Protein AF-A0A0R2TU09-F1 (afdb_monomer_lite)

Radius of gyration: 15.41 Å; chains: 1; bounding box: 39×38×41 Å

Secondary structure (DSSP, 8-state):
-EEETTEEEEEEEGGG---------SSSTTSSSS---TT-EEEEESS--TT-TTGGGTHHHHHHHHHHHHHT-TT--EEEEEEEEE-TTS-EEEEEEEE-HHHHHHHHHH--HHHHHTTEEEEEHHHHHHHHHHHHTS--

Structure (mmCIF, N/CA/C/O backbone):
data_AF-A0A0R2TU09-F1
#
_entry.id   AF-A0A0R2TU09-F1
#
loop_
_atom_site.group_PDB
_atom_site.id
_atom_site.type_symbol
_atom_site.label_atom_id
_atom_site.label_alt_id
_atom_site.label_comp_id
_atom_site.label_asym_id
_atom_site.label_entity_id
_atom_site.label_seq_id
_atom_site.pdbx_PDB_ins_code
_atom_site.Cartn_x
_atom_site.Cartn_y
_atom_site.Cartn_z
_atom_site.occupancy
_atom_site.B_iso_or_equiv
_atom_site.auth_seq_id
_atom_site.auth_comp_id
_atom_site.auth_asym_id
_atom_site.auth_atom_id
_atom_site.pdbx_PDB_model_num
ATOM 1 N N . MET A 1 1 ? -1.465 -12.010 0.281 1.00 86.06 1 MET A N 1
ATOM 2 C CA . MET A 1 1 ? -1.190 -11.205 1.488 1.00 86.06 1 MET A CA 1
ATOM 3 C C . MET A 1 1 ? -1.205 -12.147 2.679 1.00 86.06 1 MET A C 1
ATOM 5 O O . MET A 1 1 ? -1.985 -13.091 2.651 1.00 86.06 1 MET A O 1
ATOM 9 N N . ILE A 1 2 ? -0.348 -11.918 3.667 1.00 92.25 2 ILE A N 1
ATOM 10 C CA . ILE A 1 2 ? -0.314 -12.619 4.961 1.00 92.25 2 ILE A CA 1
ATOM 11 C C . ILE A 1 2 ? -0.717 -11.595 6.032 1.00 92.25 2 ILE A C 1
ATOM 13 O O . ILE A 1 2 ? -0.446 -10.409 5.848 1.00 92.25 2 ILE A O 1
ATOM 17 N N . ILE A 1 3 ? -1.390 -12.009 7.107 1.00 92.31 3 ILE A N 1
ATOM 18 C CA . ILE A 1 3 ? -1.771 -11.119 8.215 1.00 92.31 3 ILE A CA 1
ATOM 19 C C . ILE A 1 3 ? -1.232 -11.701 9.519 1.00 92.31 3 ILE A C 1
ATOM 21 O O . ILE A 1 3 ? -1.574 -12.825 9.872 1.00 92.31 3 ILE A O 1
ATOM 25 N N . GLU A 1 4 ? -0.428 -10.919 10.235 1.00 92.88 4 GLU A N 1
ATOM 26 C CA . GLU A 1 4 ? 0.128 -11.257 11.551 1.00 92.88 4 GLU A CA 1
ATOM 27 C C . GLU A 1 4 ? -0.012 -10.024 12.458 1.00 92.88 4 GLU A C 1
ATOM 29 O O . GLU A 1 4 ? 0.272 -8.907 12.030 1.00 92.88 4 GLU A O 1
ATOM 34 N N . ASP A 1 5 ? -0.526 -10.182 13.681 1.00 91.88 5 ASP A N 1
ATOM 35 C CA . ASP A 1 5 ? -0.721 -9.098 14.667 1.00 91.88 5 ASP A CA 1
ATOM 36 C C . ASP A 1 5 ? -1.463 -7.839 14.155 1.00 91.88 5 ASP A C 1
ATOM 38 O O . ASP A 1 5 ? -1.197 -6.704 14.564 1.00 91.88 5 ASP A O 1
ATOM 42 N N . ASN A 1 6 ? -2.466 -8.026 13.287 1.00 91.94 6 ASN A N 1
ATOM 43 C CA . ASN A 1 6 ? -3.183 -6.961 12.559 1.00 91.94 6 ASN A CA 1
ATOM 44 C C . ASN A 1 6 ? -2.297 -6.157 11.582 1.00 91.94 6 ASN A C 1
ATOM 46 O O . ASN A 1 6 ? -2.652 -5.046 11.182 1.00 91.94 6 ASN A O 1
ATOM 50 N N . THR A 1 7 ? -1.142 -6.686 11.198 1.00 95.50 7 THR A N 1
ATOM 51 C CA . THR A 1 7 ? -0.271 -6.132 10.162 1.00 95.50 7 THR A CA 1
ATOM 52 C C . THR A 1 7 ? -0.402 -6.976 8.901 1.00 95.50 7 THR A C 1
ATOM 54 O O . THR A 1 7 ? -0.230 -8.192 8.935 1.00 95.50 7 THR A O 1
ATOM 57 N N . GLY A 1 8 ? -0.743 -6.333 7.786 1.00 95.38 8 GLY A N 1
ATOM 58 C CA . GLY A 1 8 ? -0.850 -6.977 6.482 1.00 95.38 8 GLY A CA 1
ATOM 59 C C . GLY A 1 8 ? 0.480 -6.912 5.738 1.00 95.38 8 GLY A C 1
ATOM 60 O O . GLY A 1 8 ? 1.059 -5.838 5.573 1.00 95.38 8 GLY A O 1
ATOM 61 N N . TYR A 1 9 ? 0.944 -8.061 5.262 1.00 95.81 9 TYR A N 1
ATOM 62 C CA . TYR A 1 9 ? 2.193 -8.225 4.530 1.00 95.81 9 TYR A CA 1
ATOM 63 C C . TYR A 1 9 ? 1.903 -8.671 3.099 1.00 95.81 9 TYR A C 1
ATOM 65 O O . TYR A 1 9 ? 1.249 -9.696 2.867 1.00 95.81 9 TYR A O 1
ATOM 73 N N . PHE A 1 10 ? 2.409 -7.934 2.113 1.00 94.62 10 PHE A N 1
ATOM 74 C CA . PHE A 1 10 ? 2.417 -8.405 0.730 1.00 94.62 10 PHE A CA 1
ATOM 75 C C . PHE A 1 10 ? 3.654 -7.952 -0.039 1.00 94.62 10 PHE A C 1
ATOM 77 O O . PHE A 1 10 ? 4.351 -7.012 0.335 1.00 94.62 10 PHE A O 1
ATOM 84 N N . THR A 1 11 ? 3.923 -8.662 -1.127 1.00 92.88 11 THR A N 1
ATOM 85 C CA . THR A 1 11 ? 4.958 -8.306 -2.092 1.00 92.88 11 THR A CA 1
ATOM 86 C C . THR A 1 11 ? 4.281 -7.718 -3.317 1.00 92.88 11 THR A C 1
ATOM 88 O O . THR A 1 11 ? 3.275 -8.253 -3.783 1.00 92.88 11 THR A O 1
ATOM 91 N N . ASP A 1 12 ? 4.837 -6.632 -3.833 1.00 90.00 12 ASP A N 1
ATOM 92 C CA . ASP A 1 12 ? 4.417 -6.016 -5.080 1.00 90.00 12 ASP A CA 1
ATOM 93 C C . ASP A 1 12 ? 5.560 -6.041 -6.100 1.00 90.00 12 ASP A C 1
ATOM 95 O O . ASP A 1 12 ? 6.713 -5.783 -5.759 1.00 90.00 12 ASP A O 1
ATOM 99 N N . ASP A 1 13 ? 5.247 -6.371 -7.353 1.00 85.69 13 ASP A N 1
ATOM 100 C CA . ASP A 1 13 ? 6.231 -6.466 -8.431 1.00 85.69 13 ASP A CA 1
ATOM 101 C C . ASP A 1 13 ? 6.005 -5.354 -9.461 1.00 85.69 13 ASP A C 1
ATOM 103 O O . ASP A 1 13 ? 5.012 -5.354 -10.202 1.00 85.69 13 ASP A O 1
ATOM 107 N N . LYS A 1 14 ? 6.960 -4.423 -9.533 1.00 76.00 14 LYS A N 1
ATOM 108 C CA . LYS A 1 14 ? 6.959 -3.278 -10.450 1.00 76.00 14 LYS A CA 1
ATOM 109 C C . LYS A 1 14 ? 6.958 -3.700 -11.924 1.00 76.00 14 LYS A C 1
ATOM 111 O O . LYS A 1 14 ? 6.530 -2.918 -12.764 1.00 76.00 14 LYS A O 1
ATOM 116 N N . ARG A 1 15 ? 7.340 -4.940 -12.268 1.00 67.38 15 ARG A N 1
ATOM 117 C CA . ARG A 1 15 ? 7.193 -5.470 -13.642 1.00 67.38 15 ARG A CA 1
ATOM 118 C C . ARG A 1 15 ? 5.737 -5.520 -14.109 1.00 67.38 15 ARG A C 1
ATOM 120 O O . ARG A 1 15 ? 5.494 -5.521 -15.309 1.00 67.38 15 ARG A O 1
ATOM 127 N N . SER A 1 16 ? 4.772 -5.522 -13.182 1.00 57.41 16 SER A N 1
ATOM 128 C CA . SER A 1 16 ? 3.345 -5.397 -13.512 1.00 57.41 16 SER A CA 1
ATOM 129 C C . SER A 1 16 ? 2.924 -3.980 -13.933 1.00 57.41 16 SER A C 1
ATOM 131 O O . SER A 1 16 ? 1.800 -3.798 -14.395 1.00 57.41 16 SER A O 1
ATOM 133 N N . TYR A 1 17 ? 3.801 -2.977 -13.801 1.00 62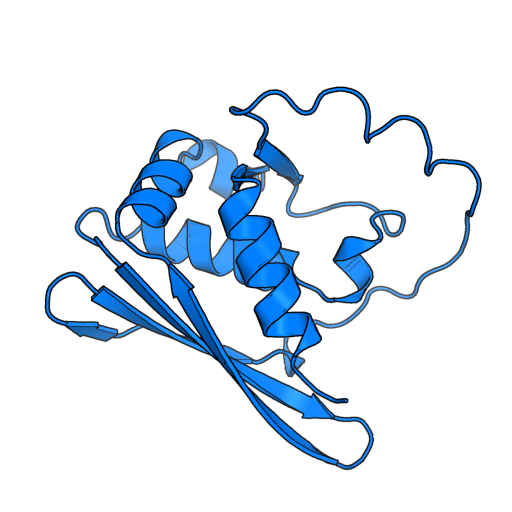.44 17 TYR A N 1
ATOM 134 C CA . TYR A 1 17 ? 3.515 -1.586 -14.148 1.00 62.44 17 TYR A CA 1
ATOM 135 C C . TYR A 1 17 ? 3.912 -1.316 -15.609 1.00 62.44 17 TYR A C 1
ATOM 137 O O . TYR A 1 17 ? 4.870 -0.594 -15.885 1.00 62.44 17 TYR A O 1
ATOM 145 N N . THR A 1 18 ? 3.204 -1.907 -16.571 1.00 48.19 18 THR A N 1
ATOM 146 C CA . THR A 1 18 ? 3.420 -1.585 -17.990 1.00 48.19 18 THR A CA 1
ATOM 147 C C . THR A 1 18 ? 3.055 -0.124 -18.264 1.00 48.19 18 THR A C 1
ATOM 149 O O . THR A 1 18 ? 1.886 0.251 -18.148 1.00 48.19 18 THR A O 1
ATOM 152 N N . GLU A 1 19 ? 4.042 0.698 -18.629 1.00 43.88 19 GLU A N 1
ATOM 153 C CA . GLU A 1 19 ? 3.820 2.086 -19.045 1.00 43.88 19 GLU A CA 1
ATOM 154 C C . GLU A 1 19 ? 2.937 2.153 -20.303 1.00 43.88 19 GLU A C 1
ATOM 156 O O . GLU A 1 19 ? 3.189 1.464 -21.293 1.00 43.88 19 GLU A O 1
ATOM 161 N N . MET A 1 20 ? 1.943 3.046 -20.306 1.00 38.03 20 MET A N 1
ATOM 162 C CA . MET A 1 20 ? 1.356 3.533 -21.557 1.00 38.03 20 MET A CA 1
ATOM 163 C C . MET A 1 20 ? 2.280 4.601 -22.154 1.00 38.03 20 MET A C 1
ATOM 165 O O . MET A 1 20 ? 2.684 5.537 -21.466 1.00 38.03 20 MET A O 1
ATOM 169 N N . SER A 1 21 ? 2.603 4.469 -23.441 1.00 35.38 21 SER A N 1
ATOM 170 C CA . SER A 1 21 ? 3.601 5.289 -24.141 1.00 35.38 21 SER A CA 1
ATOM 171 C C . SER A 1 21 ? 3.275 6.790 -24.134 1.00 35.38 21 SER A C 1
ATOM 173 O O . SER A 1 21 ? 2.322 7.222 -24.783 1.00 35.38 21 SER A O 1
ATOM 175 N N . SER A 1 22 ? 4.091 7.601 -23.454 1.00 35.91 22 SER A N 1
ATOM 176 C CA . SER A 1 22 ? 3.861 9.044 -23.285 1.00 35.91 22 SER A CA 1
ATOM 177 C C . SER A 1 22 ? 4.098 9.875 -24.558 1.00 35.91 22 SER A C 1
ATOM 179 O O . SER A 1 22 ? 5.204 9.856 -25.101 1.00 35.91 22 SER A O 1
ATOM 181 N N . GLN A 1 23 ? 3.123 10.703 -24.955 1.00 36.94 23 GLN A N 1
ATOM 182 C CA . GLN A 1 23 ? 3.271 11.754 -25.976 1.00 36.94 23 GLN A CA 1
ATOM 183 C C . GLN A 1 23 ? 2.660 13.094 -25.504 1.00 36.94 23 GLN A C 1
ATOM 185 O O . GLN A 1 23 ? 1.441 13.181 -25.403 1.00 36.94 23 GLN A O 1
ATOM 190 N N . VAL A 1 24 ? 3.493 14.147 -25.328 1.00 35.91 24 VAL A N 1
ATOM 191 C CA . VAL A 1 24 ? 3.092 15.572 -25.087 1.00 35.91 24 VAL A CA 1
ATOM 192 C C . VAL A 1 24 ? 2.331 15.762 -23.734 1.00 35.91 24 VAL A C 1
ATOM 194 O O . VAL A 1 24 ? 1.971 14.780 -23.103 1.00 35.91 24 VAL A O 1
ATOM 197 N N . SER A 1 25 ? 2.138 16.924 -23.083 1.00 33.53 25 SER A N 1
ATOM 198 C CA . SER A 1 25 ? 2.584 18.329 -23.245 1.00 33.53 25 SER A CA 1
ATOM 199 C C . SER A 1 25 ? 3.461 18.797 -22.055 1.00 33.53 25 SER A C 1
ATOM 201 O O . SER A 1 25 ? 3.599 18.097 -21.050 1.00 33.53 25 SER A O 1
ATOM 203 N N . SER A 1 26 ? 4.027 20.011 -22.124 1.00 38.59 26 SER A N 1
ATOM 204 C CA . SER A 1 26 ? 4.620 20.729 -20.977 1.00 38.59 26 SER A CA 1
ATOM 205 C C . SER A 1 26 ? 3.776 21.897 -20.424 1.00 38.59 26 SER A C 1
ATOM 207 O O . SER A 1 26 ? 4.180 22.473 -19.415 1.00 38.59 26 SER A O 1
ATOM 209 N N . SER A 1 27 ? 2.613 22.220 -21.008 1.00 37.22 27 SER A N 1
ATOM 210 C CA . SER A 1 27 ? 1.811 23.420 -20.675 1.00 37.22 27 SER A CA 1
ATOM 211 C C . SER A 1 27 ? 1.016 23.369 -19.362 1.00 37.22 27 SER A C 1
ATOM 213 O O . SER A 1 27 ? 0.873 24.392 -18.699 1.00 37.22 27 SER A O 1
ATOM 215 N N . ASP A 1 28 ? 0.512 22.204 -18.950 1.00 35.25 28 ASP A N 1
ATOM 216 C CA . ASP A 1 28 ? -0.621 22.148 -18.000 1.00 35.25 28 ASP A CA 1
ATOM 217 C C . ASP A 1 28 ? -0.203 22.068 -16.515 1.00 35.25 28 ASP A C 1
ATOM 219 O O . ASP A 1 28 ? -1.023 21.862 -15.623 1.00 35.25 28 ASP A O 1
ATOM 223 N N . LYS A 1 29 ? 1.094 22.218 -16.218 1.00 39.75 29 LYS A N 1
ATOM 224 C CA . LYS A 1 29 ? 1.691 21.874 -14.910 1.00 39.75 29 LYS A CA 1
ATOM 225 C C . LYS A 1 29 ? 1.408 22.854 -13.761 1.00 39.75 29 LYS A C 1
ATOM 227 O O . LYS A 1 29 ? 1.838 22.586 -12.643 1.00 39.75 29 LYS A O 1
ATOM 232 N N . ALA A 1 30 ? 0.750 23.986 -14.011 1.00 40.72 30 ALA A N 1
ATOM 233 C CA . ALA A 1 30 ? 0.642 25.078 -13.036 1.00 40.72 30 ALA A CA 1
ATOM 234 C C . ALA A 1 30 ? -0.668 25.101 -12.222 1.00 40.72 30 ALA A C 1
ATOM 236 O O . ALA A 1 30 ? -0.690 25.673 -11.135 1.00 40.72 30 ALA A O 1
ATOM 237 N N . SER A 1 31 ? -1.756 24.498 -12.713 1.00 36.72 31 SER A N 1
ATOM 238 C CA . SER A 1 31 ? -3.105 24.703 -12.154 1.00 36.72 31 SER A CA 1
ATOM 239 C C . SER A 1 31 ? -3.543 23.686 -11.092 1.00 36.72 31 SER A C 1
ATOM 241 O O . SER A 1 31 ? -4.475 23.967 -10.345 1.00 36.72 31 SER A O 1
ATOM 243 N N . SER A 1 32 ? -2.883 22.528 -10.971 1.00 42.62 32 SER A N 1
ATOM 244 C CA . SER A 1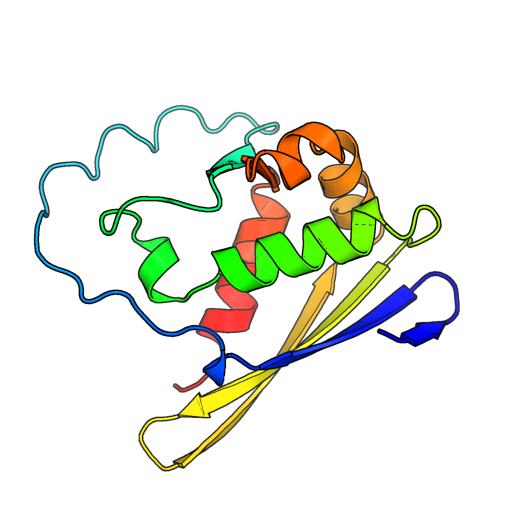 32 ? -3.286 21.455 -10.041 1.00 42.62 32 SER A CA 1
ATOM 245 C C . SER A 1 32 ? -2.652 21.523 -8.644 1.00 42.62 32 SER A C 1
ATOM 247 O O . SER A 1 32 ? -3.061 20.780 -7.756 1.00 42.62 32 SER A O 1
ATOM 249 N N . PHE A 1 33 ? -1.667 22.399 -8.420 1.00 41.66 33 PHE A N 1
ATOM 250 C CA . PHE A 1 33 ? -0.936 22.483 -7.144 1.00 41.66 33 PHE A CA 1
ATOM 251 C C . PHE A 1 33 ? -1.529 23.479 -6.132 1.00 41.66 33 PHE A C 1
ATOM 253 O O . PHE A 1 33 ? -1.083 23.519 -4.983 1.00 41.66 33 PHE A O 1
ATOM 260 N N . ILE A 1 34 ? -2.533 24.266 -6.529 1.00 38.25 34 ILE A N 1
ATOM 261 C CA . ILE A 1 34 ? -3.124 25.334 -5.710 1.00 38.25 34 ILE A CA 1
ATOM 262 C C . ILE A 1 34 ? -4.378 24.814 -4.992 1.00 38.25 34 ILE A C 1
ATOM 264 O O . ILE A 1 34 ? -5.494 25.058 -5.435 1.00 38.25 34 ILE A O 1
ATOM 268 N N . ASN A 1 35 ? -4.162 24.042 -3.918 1.00 37.59 35 ASN A N 1
ATOM 269 C CA . ASN A 1 35 ? -4.978 23.987 -2.686 1.00 37.59 35 ASN A CA 1
ATOM 270 C C . ASN A 1 35 ? -4.481 22.842 -1.783 1.00 37.59 35 ASN A C 1
ATOM 272 O O . ASN A 1 35 ? -5.091 21.777 -1.663 1.00 37.59 35 ASN A O 1
ATOM 276 N N . LYS A 1 36 ? -3.326 23.068 -1.146 1.00 43.12 36 LYS A N 1
ATOM 277 C CA . LYS A 1 36 ? -2.762 22.178 -0.122 1.00 43.12 36 LYS A CA 1
ATOM 278 C C . LYS A 1 36 ? -3.162 22.629 1.280 1.00 43.12 36 LYS A C 1
ATOM 280 O O . LYS A 1 36 ? -2.325 23.100 2.044 1.00 43.12 36 LYS A O 1
ATOM 285 N N . ASP A 1 37 ? -4.427 22.419 1.621 1.00 39.03 37 ASP A N 1
ATOM 286 C CA . ASP A 1 37 ? -4.811 22.302 3.027 1.00 39.03 37 ASP A CA 1
ATOM 287 C C . ASP A 1 37 ? -4.450 20.915 3.568 1.00 39.03 37 ASP A C 1
ATOM 289 O O . ASP A 1 37 ? -4.326 19.939 2.825 1.00 39.03 37 ASP A O 1
ATOM 293 N N . MET A 1 38 ? -4.309 20.809 4.889 1.00 41.16 38 MET A N 1
ATOM 294 C CA . MET A 1 38 ? -3.800 19.615 5.582 1.00 41.16 38 MET A CA 1
ATOM 295 C C . MET A 1 38 ? -4.709 18.366 5.475 1.00 41.16 38 MET A C 1
ATOM 297 O O . MET A 1 38 ? -4.334 17.291 5.934 1.00 41.16 38 MET A O 1
ATOM 301 N N . ASN A 1 39 ? -5.874 18.501 4.830 1.00 45.97 39 ASN A N 1
ATOM 302 C CA . ASN A 1 39 ? -6.815 17.429 4.481 1.00 45.97 39 ASN A CA 1
ATOM 303 C C . ASN A 1 39 ? -6.769 17.038 2.984 1.00 45.97 39 ASN A C 1
ATOM 305 O O . ASN A 1 39 ? -7.658 16.333 2.511 1.00 45.97 39 ASN A O 1
ATOM 309 N N . SER A 1 40 ? -5.778 17.512 2.220 1.00 60.19 40 SER A N 1
ATOM 310 C CA . SER A 1 40 ? -5.654 17.236 0.784 1.00 60.19 40 SER A CA 1
ATOM 311 C C . SER A 1 40 ? -5.412 15.744 0.503 1.00 60.19 40 SER A C 1
ATOM 313 O O . SER A 1 40 ? -4.470 15.131 1.019 1.00 60.19 40 SER A O 1
ATOM 315 N N . PHE A 1 41 ? -6.274 15.165 -0.332 1.00 60.69 41 PHE A N 1
ATOM 316 C CA . PHE A 1 41 ? -6.165 13.808 -0.858 1.00 60.69 41 PHE A CA 1
ATOM 317 C C . PHE A 1 41 ? -6.205 13.837 -2.386 1.00 60.69 41 PHE A C 1
ATOM 319 O O . PHE A 1 41 ? -7.001 14.557 -2.996 1.00 60.69 41 PHE A O 1
ATOM 326 N N . THR A 1 42 ? -5.381 13.012 -3.019 1.00 63.41 42 THR A N 1
ATOM 327 C CA . THR A 1 42 ? -5.321 12.933 -4.478 1.00 63.41 42 THR A CA 1
ATOM 328 C C . THR A 1 42 ? -6.400 11.975 -4.968 1.00 63.41 42 THR A C 1
ATOM 330 O O . THR A 1 42 ? -6.262 10.757 -4.852 1.00 63.41 42 THR A O 1
ATOM 333 N N . LYS A 1 43 ? -7.508 12.506 -5.513 1.00 64.94 43 LYS A N 1
ATOM 334 C CA . LYS A 1 43 ? -8.553 11.677 -6.143 1.00 64.94 43 LYS A CA 1
ATOM 335 C C . LYS A 1 43 ? -8.088 11.196 -7.524 1.00 64.94 43 LYS A C 1
ATOM 337 O O . LYS A 1 43 ? -7.936 11.981 -8.471 1.00 64.94 43 LYS A O 1
ATOM 342 N N . ARG A 1 44 ? -7.880 9.889 -7.665 1.00 65.31 44 ARG A N 1
ATOM 343 C CA . ARG A 1 44 ? -7.532 9.209 -8.919 1.00 65.31 44 ARG A CA 1
ATOM 344 C C . ARG A 1 44 ? -8.739 8.430 -9.462 1.00 65.31 44 ARG A C 1
ATOM 346 O O . ARG A 1 44 ? -9.659 8.067 -8.736 1.00 65.31 44 ARG A O 1
ATOM 353 N N . ARG A 1 45 ? -8.730 8.199 -10.776 1.00 58.47 45 ARG A N 1
ATOM 354 C CA . ARG A 1 45 ? -9.547 7.181 -11.450 1.00 58.47 45 ARG A CA 1
ATOM 355 C C . ARG A 1 45 ? -8.585 6.114 -11.959 1.00 58.47 45 ARG A C 1
ATOM 357 O O . ARG A 1 45 ? -7.483 6.444 -12.384 1.00 58.47 45 ARG A O 1
ATOM 364 N N . SER A 1 46 ? -9.018 4.858 -11.938 1.00 50.66 46 SER A N 1
ATOM 365 C CA . SER A 1 46 ? -8.266 3.681 -12.398 1.00 50.66 46 SER A CA 1
ATOM 366 C C . SER A 1 46 ? -7.887 3.770 -13.876 1.00 50.66 46 SER A C 1
ATOM 368 O O . SER A 1 46 ? -6.915 3.159 -14.299 1.00 50.66 46 SER A O 1
ATOM 370 N N . PHE A 1 47 ? -8.637 4.571 -14.631 1.00 44.84 47 PHE A N 1
ATOM 371 C CA . PHE A 1 47 ? -8.294 5.048 -15.959 1.00 44.84 47 PHE A CA 1
ATOM 372 C C . PHE A 1 47 ? -7.969 6.546 -15.827 1.00 44.84 47 PHE A C 1
ATOM 374 O O . PHE A 1 47 ? -8.881 7.352 -15.615 1.00 44.84 47 PHE A O 1
ATOM 381 N N . LYS A 1 48 ? -6.689 6.936 -15.898 1.00 48.62 48 LYS A N 1
ATOM 382 C CA . LYS A 1 48 ? -6.278 8.353 -15.895 1.00 48.62 48 LYS A CA 1
ATOM 383 C C . LYS A 1 48 ? -5.194 8.649 -16.931 1.00 48.62 48 LYS A C 1
ATOM 385 O O . LYS A 1 48 ? -4.373 7.800 -17.258 1.00 48.62 48 LYS A O 1
ATOM 390 N N . ASN A 1 49 ? -5.259 9.873 -17.453 1.00 44.00 49 ASN A N 1
ATOM 391 C CA . ASN A 1 49 ? -4.509 10.354 -18.612 1.00 44.00 49 ASN A CA 1
ATOM 392 C C . ASN A 1 49 ? -2.983 10.257 -18.467 1.00 44.00 49 ASN A C 1
ATOM 394 O O . ASN A 1 49 ? -2.429 10.453 -17.386 1.00 44.00 49 ASN A O 1
ATOM 398 N N . LEU A 1 50 ? -2.320 10.123 -19.620 1.00 44.09 50 LEU A N 1
ATOM 399 C CA . LEU A 1 50 ? -0.861 10.145 -19.806 1.00 44.09 50 LEU A CA 1
ATOM 400 C C . LEU A 1 50 ? -0.140 11.400 -19.262 1.00 44.09 50 LEU A C 1
ATOM 402 O O . LEU A 1 50 ? 1.084 11.402 -19.169 1.00 44.09 50 LEU A O 1
ATOM 406 N 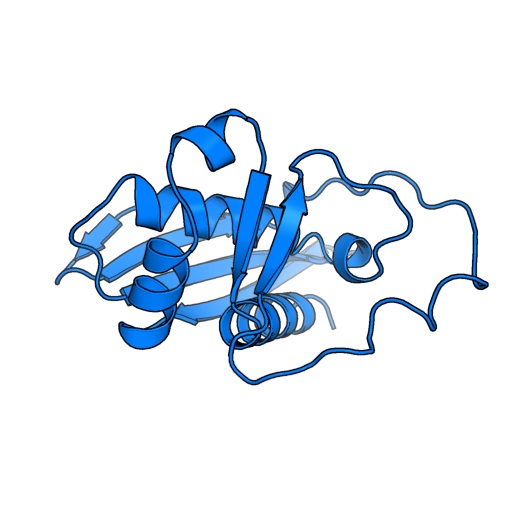N . ASN A 1 51 ? -0.878 12.453 -18.899 1.00 43.62 51 ASN A N 1
ATOM 407 C CA . ASN A 1 51 ? -0.330 13.750 -18.486 1.00 43.62 51 ASN A CA 1
ATOM 408 C C . ASN A 1 51 ? 0.011 13.830 -16.982 1.00 43.62 51 ASN A C 1
ATOM 410 O O . ASN A 1 51 ? 0.567 14.835 -16.539 1.00 43.62 51 ASN A O 1
ATOM 414 N N . ASP A 1 52 ? -0.321 12.810 -16.185 1.00 51.53 52 ASP A N 1
ATOM 415 C CA . ASP A 1 52 ? 0.033 12.765 -14.762 1.00 51.53 52 ASP A CA 1
ATOM 416 C C . ASP A 1 52 ? 1.509 12.351 -14.592 1.00 51.53 52 ASP A C 1
ATOM 418 O O . ASP A 1 52 ? 1.905 11.234 -14.928 1.00 51.53 52 ASP A O 1
ATOM 422 N N . LEU A 1 53 ? 2.343 13.258 -14.067 1.00 45.03 53 LEU A N 1
ATOM 423 C CA . LEU A 1 53 ? 3.780 13.025 -13.864 1.00 45.03 53 LEU A CA 1
ATOM 424 C C . LEU A 1 53 ? 4.077 11.864 -12.905 1.00 45.03 53 LEU A C 1
ATOM 426 O O . LEU A 1 53 ? 5.166 11.297 -12.975 1.00 45.03 53 LEU A O 1
ATOM 430 N N . GLU A 1 54 ? 3.140 11.494 -12.033 1.00 47.56 54 GLU A N 1
ATOM 431 C CA . GLU A 1 54 ? 3.304 10.352 -11.128 1.00 47.56 54 GLU A CA 1
ATOM 432 C C . GLU A 1 54 ? 2.980 9.015 -11.811 1.00 47.56 54 GLU A C 1
ATOM 434 O O . GLU A 1 54 ? 3.503 7.969 -11.417 1.00 47.56 54 GLU A O 1
ATOM 439 N N . SER A 1 55 ? 2.257 9.060 -12.937 1.00 48.34 55 SER A N 1
ATOM 440 C CA . SER A 1 55 ? 2.048 7.906 -13.818 1.00 48.34 55 SER A CA 1
ATOM 441 C C . SER A 1 55 ? 3.372 7.353 -14.373 1.00 48.34 55 SER A C 1
ATOM 443 O O . SER A 1 55 ? 3.492 6.142 -14.541 1.00 48.34 55 SER A O 1
ATOM 445 N N . LYS A 1 56 ? 4.420 8.191 -14.516 1.00 49.50 56 LYS A N 1
ATOM 446 C CA . LYS A 1 56 ? 5.790 7.765 -14.895 1.00 49.50 56 LYS A CA 1
ATOM 447 C C . LYS A 1 56 ? 6.452 6.766 -13.942 1.00 49.50 56 LYS A C 1
ATOM 449 O O . LYS A 1 56 ? 7.439 6.142 -14.305 1.00 49.50 56 LYS A O 1
ATOM 454 N N . PHE A 1 57 ? 5.985 6.655 -12.700 1.00 59.78 57 PHE A N 1
ATOM 455 C CA . PHE A 1 57 ? 6.533 5.689 -11.742 1.00 59.78 57 PHE A CA 1
ATOM 456 C C . PHE A 1 57 ? 5.581 4.516 -11.482 1.00 59.78 57 PHE A C 1
ATOM 458 O O . PHE A 1 57 ? 5.963 3.579 -10.781 1.00 59.78 57 PHE A O 1
ATOM 465 N N . GLY A 1 58 ? 4.363 4.559 -12.037 1.00 66.94 58 GLY A N 1
ATOM 466 C CA . GLY A 1 58 ? 3.311 3.569 -11.814 1.00 66.94 58 GLY A CA 1
ATOM 467 C C . GLY A 1 58 ? 2.806 3.493 -10.368 1.00 66.94 58 GLY A C 1
ATOM 468 O O . GLY A 1 58 ? 2.215 2.481 -9.999 1.00 66.94 58 GLY A O 1
ATOM 469 N N . SER A 1 59 ? 3.007 4.537 -9.545 1.00 76.31 59 SER A N 1
ATOM 470 C CA . SER A 1 59 ? 2.605 4.536 -8.122 1.00 76.31 59 SER A CA 1
ATOM 471 C C . SER A 1 59 ? 1.136 4.181 -7.922 1.00 76.31 59 SER A C 1
ATOM 473 O O . SER A 1 59 ? 0.798 3.453 -6.992 1.00 76.31 59 SER A O 1
ATOM 475 N N . TYR A 1 60 ? 0.297 4.606 -8.864 1.00 76.75 60 TYR A N 1
ATOM 476 C CA . TYR A 1 60 ? -1.137 4.365 -8.905 1.00 76.75 60 TYR A CA 1
ATOM 477 C C . TYR A 1 60 ? -1.519 2.869 -8.844 1.00 76.75 60 TYR A C 1
ATOM 479 O O . TYR A 1 60 ? -2.567 2.527 -8.293 1.00 76.75 60 TYR A O 1
ATOM 487 N N . PHE A 1 61 ? -0.679 1.956 -9.355 1.00 81.38 61 PHE A N 1
ATOM 488 C CA . PHE A 1 61 ? -0.900 0.510 -9.217 1.00 81.38 61 PHE A CA 1
ATOM 489 C C . PHE A 1 61 ? -0.751 0.056 -7.764 1.00 81.38 61 PHE A C 1
ATOM 491 O O . PHE A 1 61 ? -1.574 -0.719 -7.272 1.00 81.38 61 PHE A O 1
ATOM 498 N N . LEU A 1 62 ? 0.283 0.544 -7.074 1.00 88.19 62 LEU A N 1
ATOM 499 C CA . LEU A 1 62 ? 0.528 0.229 -5.670 1.00 88.19 62 LEU A CA 1
ATOM 500 C C . LEU A 1 62 ? -0.487 0.926 -4.757 1.00 88.19 62 LEU A C 1
ATOM 502 O O . LEU A 1 62 ? -1.020 0.282 -3.859 1.00 88.19 62 LEU A O 1
ATOM 506 N N . GLU A 1 63 ? -0.831 2.187 -5.028 1.00 89.12 63 GLU A N 1
ATOM 507 C CA . GLU A 1 63 ? -1.917 2.908 -4.348 1.00 89.12 63 GLU A CA 1
ATOM 508 C C . GLU A 1 63 ? -3.225 2.106 -4.401 1.00 89.12 63 GLU A C 1
ATOM 510 O O . GLU A 1 63 ? -3.807 1.807 -3.359 1.00 89.12 63 GLU A O 1
ATOM 515 N N . LYS A 1 64 ? -3.644 1.658 -5.595 1.00 88.62 64 LYS A N 1
ATOM 516 C CA . LYS A 1 64 ? -4.861 0.850 -5.750 1.00 88.62 64 LYS A CA 1
ATOM 517 C C . LYS A 1 64 ? -4.790 -0.479 -4.989 1.00 88.62 64 LYS A C 1
ATOM 519 O O . LYS A 1 64 ? -5.769 -0.847 -4.345 1.00 88.62 64 LYS A O 1
ATOM 524 N N . LYS A 1 65 ? -3.649 -1.181 -5.022 1.00 91.00 65 LYS A N 1
ATOM 525 C CA . LYS A 1 65 ? -3.444 -2.442 -4.277 1.00 91.00 65 LYS A CA 1
ATOM 526 C C . LYS A 1 65 ? -3.475 -2.239 -2.759 1.00 91.00 65 LYS A C 1
ATOM 528 O O . LYS A 1 65 ? -4.031 -3.075 -2.055 1.00 91.00 65 LYS A O 1
ATOM 533 N N . ILE A 1 66 ? -2.925 -1.133 -2.258 1.00 92.62 66 ILE A N 1
ATOM 534 C CA . ILE A 1 66 ? -2.974 -0.752 -0.838 1.00 92.62 66 ILE A CA 1
ATOM 535 C C . ILE A 1 66 ? -4.418 -0.474 -0.407 1.00 92.62 66 ILE A C 1
ATOM 537 O O . ILE A 1 66 ? -4.858 -1.010 0.605 1.00 92.62 66 ILE A O 1
ATOM 541 N N . ILE A 1 67 ? -5.169 0.303 -1.193 1.00 92.00 67 ILE A N 1
ATOM 542 C CA . ILE A 1 67 ? -6.572 0.639 -0.898 1.00 92.00 67 ILE A CA 1
ATOM 543 C C . ILE A 1 67 ? -7.455 -0.615 -0.962 1.00 92.00 67 ILE A C 1
ATOM 545 O O . ILE A 1 67 ? -8.300 -0.813 -0.095 1.00 92.00 67 ILE A O 1
ATOM 549 N N . GLN A 1 68 ? -7.216 -1.511 -1.925 1.00 91.56 68 GLN A N 1
ATOM 550 C CA . GLN A 1 68 ? -7.843 -2.837 -1.961 1.00 91.56 68 GLN A CA 1
ATOM 551 C C . GLN A 1 68 ? -7.526 -3.653 -0.700 1.00 91.56 68 GLN A C 1
ATOM 553 O O . GLN A 1 68 ? -8.442 -4.168 -0.065 1.00 91.56 68 GLN A O 1
ATOM 558 N N . ALA A 1 69 ? -6.250 -3.762 -0.317 1.00 91.94 69 ALA A N 1
ATOM 559 C CA . ALA A 1 69 ? -5.848 -4.518 0.866 1.00 91.94 69 ALA A CA 1
ATOM 560 C C . ALA A 1 69 ? -6.501 -3.979 2.150 1.00 91.94 69 ALA A C 1
ATOM 562 O O . ALA A 1 69 ? -6.946 -4.772 2.970 1.00 91.94 69 ALA A O 1
ATOM 563 N N . ASP A 1 70 ? -6.594 -2.657 2.299 1.00 90.94 70 ASP A N 1
ATOM 564 C CA . ASP A 1 70 ? -7.173 -1.989 3.468 1.00 90.94 70 ASP A CA 1
ATOM 565 C C . ASP A 1 70 ? -8.713 -2.066 3.526 1.00 90.94 70 ASP A C 1
ATOM 567 O O . ASP A 1 70 ? -9.280 -2.362 4.577 1.00 90.94 70 ASP A O 1
ATOM 571 N N . LEU A 1 71 ? -9.412 -1.862 2.401 1.00 90.06 71 LEU A N 1
ATOM 572 C CA . LEU A 1 71 ? -10.881 -1.914 2.369 1.00 90.06 71 LEU A CA 1
ATOM 573 C C . LEU A 1 71 ? -11.443 -3.333 2.517 1.00 90.06 71 LEU A C 1
ATOM 575 O O . LEU A 1 71 ? -12.473 -3.514 3.163 1.00 90.06 71 LEU A O 1
ATOM 579 N N . PHE A 1 72 ? -10.784 -4.345 1.943 1.00 87.00 72 PHE A N 1
ATOM 580 C CA . PHE A 1 72 ? -11.247 -5.736 2.028 1.00 87.00 72 PHE A CA 1
ATOM 581 C C . PHE A 1 72 ? -10.783 -6.466 3.306 1.00 87.00 72 PHE A C 1
ATOM 583 O O . PHE A 1 72 ? -11.082 -7.649 3.464 1.00 87.00 72 PHE A O 1
ATOM 590 N N . GLN A 1 73 ? -10.050 -5.800 4.210 1.00 85.88 73 GLN A N 1
ATOM 591 C CA . GLN A 1 73 ? -9.538 -6.376 5.463 1.00 85.88 73 GLN A CA 1
ATOM 592 C C . GLN A 1 73 ? -9.644 -5.354 6.605 1.00 85.88 73 GLN A C 1
ATOM 594 O O . GLN A 1 73 ? -8.679 -4.684 6.980 1.00 85.88 73 GLN A O 1
ATOM 599 N N . THR A 1 74 ? -10.844 -5.253 7.177 1.00 73.81 74 THR A N 1
ATOM 600 C CA . THR A 1 74 ? -11.252 -4.204 8.131 1.00 73.81 74 THR A CA 1
ATOM 601 C C . THR A 1 74 ? -10.403 -4.102 9.395 1.00 73.81 74 THR A C 1
ATOM 603 O O . THR A 1 74 ? -10.384 -3.052 10.036 1.00 73.81 74 THR A O 1
ATOM 606 N N . ASP A 1 75 ? -9.685 -5.158 9.765 1.00 85.31 75 ASP A N 1
ATOM 607 C CA . ASP A 1 75 ? -9.001 -5.231 11.059 1.00 85.31 75 ASP A CA 1
ATOM 608 C C . ASP A 1 75 ? -7.519 -4.838 10.966 1.00 85.31 75 ASP A C 1
ATOM 610 O O . ASP A 1 75 ? -6.831 -4.736 11.986 1.00 85.31 75 ASP A O 1
ATOM 614 N N . LEU A 1 76 ? -7.020 -4.552 9.755 1.00 90.56 76 LEU A N 1
ATOM 615 C CA . LEU A 1 76 ? -5.642 -4.119 9.545 1.00 90.56 76 LEU A CA 1
ATOM 616 C C . LEU A 1 76 ? -5.352 -2.795 10.261 1.00 90.56 76 LEU A C 1
ATOM 618 O O . LEU A 1 76 ? -6.067 -1.804 10.111 1.00 90.56 76 LEU A O 1
ATOM 622 N N . LYS A 1 77 ? -4.254 -2.785 11.017 1.00 94.38 77 LYS A N 1
ATOM 623 C CA . LYS A 1 77 ? -3.671 -1.609 11.672 1.00 94.38 77 LYS A CA 1
ATOM 624 C C . LYS A 1 77 ? -2.403 -1.150 10.972 1.00 94.38 77 LYS A C 1
ATOM 626 O O . LYS A 1 77 ? -2.130 0.036 10.984 1.00 94.38 77 LYS A O 1
ATOM 631 N N . ASN A 1 78 ? -1.617 -2.039 10.372 1.00 95.88 78 ASN A N 1
ATOM 632 C CA . ASN A 1 78 ? -0.421 -1.644 9.627 1.00 95.88 78 ASN A CA 1
ATOM 633 C C . ASN A 1 78 ? -0.356 -2.401 8.296 1.00 95.88 78 ASN A C 1
ATOM 635 O O . ASN A 1 78 ? -0.911 -3.492 8.166 1.00 95.88 78 ASN A O 1
ATOM 639 N N . LEU A 1 79 ? 0.366 -1.843 7.328 1.00 96.50 79 LEU A N 1
ATOM 640 C CA . LEU A 1 79 ? 0.718 -2.504 6.075 1.00 96.50 79 LEU A CA 1
ATOM 641 C C . LEU A 1 79 ? 2.229 -2.417 5.852 1.00 96.50 79 LEU A C 1
ATOM 643 O O . LEU A 1 79 ? 2.824 -1.338 5.933 1.00 96.50 79 LEU A O 1
ATOM 647 N N . VAL A 1 80 ? 2.833 -3.559 5.531 1.00 96.56 80 VAL A N 1
ATOM 648 C CA . VAL A 1 80 ? 4.239 -3.680 5.141 1.00 96.56 80 VAL A CA 1
ATOM 649 C C . VAL A 1 80 ? 4.291 -4.276 3.741 1.00 96.56 80 VAL A C 1
ATOM 651 O O . VAL A 1 80 ? 3.914 -5.430 3.529 1.00 96.56 80 VAL A O 1
ATOM 654 N N . ILE A 1 81 ? 4.765 -3.484 2.781 1.00 96.00 81 ILE A N 1
ATOM 655 C CA . ILE A 1 81 ? 4.867 -3.894 1.383 1.00 96.00 81 ILE A CA 1
ATOM 656 C C . ILE A 1 81 ? 6.339 -4.020 1.003 1.00 96.00 81 ILE A C 1
ATOM 658 O O . ILE A 1 81 ? 7.085 -3.045 1.096 1.00 96.00 81 ILE A O 1
ATOM 662 N N . GLU A 1 82 ? 6.757 -5.198 0.539 1.00 95.06 82 GLU A N 1
ATOM 663 C CA . GLU A 1 82 ? 8.032 -5.346 -0.171 1.00 95.06 82 GLU A CA 1
ATOM 664 C C . GLU A 1 82 ? 7.809 -5.085 -1.662 1.00 95.06 82 GLU A C 1
ATOM 666 O O . GLU A 1 82 ? 7.104 -5.839 -2.328 1.00 95.06 82 GLU A O 1
ATOM 671 N N . ILE A 1 83 ? 8.404 -4.016 -2.185 1.00 91.75 83 ILE A N 1
ATOM 672 C CA . ILE A 1 83 ? 8.323 -3.634 -3.594 1.00 91.75 83 ILE A CA 1
ATOM 673 C C . ILE A 1 83 ? 9.578 -4.156 -4.293 1.00 91.75 83 ILE A C 1
ATOM 675 O O . ILE A 1 83 ? 10.698 -3.807 -3.908 1.00 91.75 83 ILE A O 1
ATOM 679 N N . ILE A 1 84 ? 9.394 -4.980 -5.318 1.00 90.75 84 ILE A N 1
ATOM 680 C CA . ILE A 1 84 ? 10.458 -5.566 -6.134 1.00 90.75 84 ILE A CA 1
ATOM 681 C C . ILE A 1 84 ? 10.445 -4.897 -7.510 1.00 90.75 84 ILE A C 1
ATOM 683 O O . ILE A 1 84 ? 9.387 -4.752 -8.119 1.00 90.75 84 ILE A O 1
ATOM 687 N N . ALA A 1 85 ? 11.612 -4.511 -8.023 1.00 86.62 85 ALA A N 1
ATOM 688 C CA . ALA A 1 85 ? 11.757 -3.999 -9.383 1.00 86.62 85 ALA A CA 1
ATOM 689 C C . ALA A 1 85 ? 12.947 -4.637 -10.099 1.00 86.62 85 ALA A C 1
ATOM 691 O O . ALA A 1 85 ? 14.058 -4.661 -9.571 1.00 86.62 85 ALA A O 1
ATOM 692 N N . THR A 1 86 ? 12.725 -5.100 -11.329 1.00 83.25 86 THR A N 1
ATOM 693 C CA . THR A 1 86 ? 13.804 -5.446 -12.259 1.00 83.25 86 THR A CA 1
ATOM 694 C C . THR A 1 86 ? 14.193 -4.200 -13.049 1.00 83.25 86 THR A C 1
ATOM 696 O O . THR A 1 86 ? 13.338 -3.531 -13.625 1.00 83.25 86 THR A O 1
ATOM 699 N N . CYS A 1 87 ? 15.481 -3.885 -13.045 1.00 79.38 87 CYS A N 1
ATOM 700 C CA . CYS A 1 87 ? 16.067 -2.703 -13.660 1.00 79.38 87 CYS A CA 1
ATOM 701 C C . CYS A 1 87 ? 16.569 -3.013 -15.079 1.00 79.38 87 CYS A C 1
ATOM 703 O O . CYS A 1 87 ? 16.781 -4.173 -15.431 1.00 79.38 87 CYS A O 1
ATOM 705 N N . ASN A 1 88 ? 16.819 -1.982 -15.892 1.00 78.06 88 ASN A N 1
ATOM 706 C CA . ASN A 1 88 ? 17.195 -2.139 -17.309 1.00 78.06 88 ASN A CA 1
ATOM 707 C C . ASN A 1 88 ? 18.505 -2.923 -17.539 1.00 78.06 88 ASN A C 1
ATOM 709 O O . ASN A 1 88 ? 18.715 -3.466 -18.617 1.00 78.06 88 ASN A O 1
ATOM 713 N N . ASN A 1 89 ? 19.377 -3.003 -16.530 1.00 79.75 89 ASN A N 1
ATOM 714 C CA . ASN A 1 89 ? 20.606 -3.807 -16.529 1.00 79.75 89 ASN A CA 1
ATOM 715 C C . ASN A 1 89 ? 20.391 -5.269 -16.070 1.00 79.75 89 ASN A C 1
ATOM 717 O O . ASN A 1 89 ? 21.362 -5.986 -15.853 1.00 79.75 89 ASN A O 1
ATOM 721 N N . GLY A 1 90 ? 19.141 -5.706 -15.878 1.00 78.31 90 GLY A N 1
ATOM 722 C CA . GLY A 1 90 ? 18.779 -7.038 -15.385 1.00 78.31 90 GLY A CA 1
ATOM 723 C C . GLY A 1 90 ? 18.839 -7.202 -13.861 1.00 78.31 90 GLY A C 1
ATOM 724 O O . GLY A 1 90 ? 18.320 -8.189 -13.337 1.00 78.31 90 GLY A O 1
ATOM 725 N N . ASN A 1 91 ? 19.408 -6.241 -13.124 1.00 82.31 91 ASN A N 1
ATOM 726 C CA . ASN A 1 91 ? 19.481 -6.317 -11.665 1.00 82.31 91 ASN A CA 1
ATOM 727 C C . ASN A 1 91 ? 18.089 -6.204 -11.035 1.00 82.31 91 ASN A C 1
ATOM 729 O O . ASN A 1 91 ? 17.223 -5.479 -11.520 1.00 82.31 91 ASN A O 1
ATOM 733 N N . THR A 1 92 ? 17.884 -6.889 -9.911 1.00 86.56 92 THR A N 1
ATOM 734 C CA . THR A 1 92 ? 16.661 -6.754 -9.112 1.00 86.56 92 THR A CA 1
ATOM 735 C C . THR A 1 92 ? 16.944 -5.903 -7.880 1.00 86.56 92 THR A C 1
ATOM 737 O O . THR A 1 92 ? 17.818 -6.235 -7.084 1.00 86.56 92 THR A O 1
ATOM 740 N N . THR A 1 93 ? 16.189 -4.820 -7.711 1.00 89.00 93 THR A N 1
ATOM 741 C CA . THR A 1 93 ? 16.209 -3.973 -6.511 1.00 89.00 93 THR A CA 1
ATOM 742 C C . THR A 1 93 ? 14.960 -4.215 -5.668 1.00 89.00 93 THR A C 1
ATOM 744 O O . THR A 1 93 ? 13.917 -4.639 -6.176 1.00 89.00 93 THR A O 1
ATOM 747 N N . LYS A 1 94 ? 15.079 -3.979 -4.358 1.00 91.69 94 LYS A N 1
ATOM 748 C CA . LYS A 1 94 ? 13.997 -4.139 -3.385 1.00 91.69 94 LYS A CA 1
ATOM 749 C C . LYS A 1 94 ? 13.886 -2.909 -2.496 1.00 91.69 94 LYS A C 1
ATOM 751 O O . LYS A 1 94 ? 14.894 -2.322 -2.116 1.00 91.69 94 LYS A O 1
ATOM 756 N N . SER A 1 95 ? 12.659 -2.568 -2.132 1.00 92.06 95 SER A N 1
ATOM 757 C CA . SER A 1 95 ? 12.307 -1.466 -1.238 1.00 92.06 95 SER A CA 1
ATOM 758 C C . SER A 1 95 ? 11.208 -1.938 -0.288 1.00 92.06 95 SER A C 1
ATOM 760 O O . SER A 1 95 ? 10.436 -2.832 -0.636 1.00 92.06 95 SER A O 1
ATOM 762 N N . LYS A 1 96 ? 11.131 -1.369 0.917 1.00 94.19 96 LYS A N 1
ATOM 763 C CA . LYS A 1 96 ? 10.050 -1.660 1.869 1.00 94.19 96 LYS A CA 1
ATOM 764 C C . LYS A 1 96 ? 9.278 -0.390 2.191 1.00 94.19 96 LYS A C 1
ATOM 766 O O . LYS A 1 96 ? 9.858 0.616 2.595 1.00 94.19 96 LYS A O 1
ATOM 771 N N . LEU A 1 97 ? 7.965 -0.457 2.011 1.00 95.06 97 LEU A N 1
ATOM 772 C CA . LEU A 1 97 ? 7.015 0.588 2.368 1.00 95.06 97 LEU A CA 1
ATOM 773 C C . LEU A 1 97 ? 6.306 0.193 3.666 1.00 95.06 97 LEU A C 1
ATOM 775 O O . LEU A 1 97 ? 5.762 -0.905 3.769 1.00 95.06 97 LEU A O 1
ATOM 779 N N . PHE A 1 98 ? 6.296 1.114 4.629 1.00 96.25 98 PHE A N 1
ATOM 780 C CA . PHE A 1 98 ? 5.627 0.963 5.919 1.00 96.25 98 PHE A CA 1
ATOM 781 C C . PHE A 1 98 ? 4.529 2.023 6.062 1.00 96.25 98 PHE A C 1
ATOM 783 O O . PHE A 1 98 ? 4.812 3.229 6.155 1.00 96.25 98 PHE A O 1
ATOM 790 N N . LEU A 1 99 ? 3.280 1.561 6.099 1.00 96.06 99 LEU A N 1
ATOM 791 C CA . LEU A 1 99 ?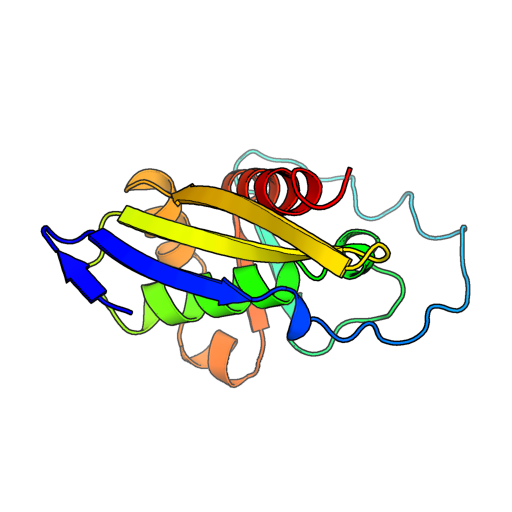 2.114 2.352 6.482 1.00 96.06 99 LEU A CA 1
ATOM 792 C C . LEU A 1 99 ? 1.677 1.887 7.869 1.00 96.06 99 LEU A C 1
ATOM 794 O O . LEU A 1 99 ? 1.391 0.708 8.077 1.00 96.06 99 LEU A O 1
ATOM 798 N N . TYR A 1 100 ? 1.652 2.807 8.822 1.00 95.31 100 TYR A N 1
ATOM 799 C CA . TYR A 1 100 ? 1.237 2.529 10.186 1.00 95.31 100 TYR A CA 1
ATOM 800 C C . TYR A 1 100 ? -0.232 2.902 10.372 1.00 95.31 100 TYR A C 1
ATOM 802 O O . TYR A 1 100 ? -0.860 3.512 9.504 1.00 95.31 100 TYR A O 1
ATOM 810 N N . ARG A 1 101 ? -0.761 2.587 11.553 1.00 94.06 101 ARG A N 1
ATOM 811 C CA . ARG A 1 101 ? -2.148 2.841 11.963 1.00 94.06 101 ARG A CA 1
ATOM 812 C C . ARG A 1 101 ? -2.756 4.153 11.474 1.00 94.06 101 ARG A C 1
ATOM 814 O O . ARG A 1 101 ? -3.851 4.128 10.930 1.00 94.06 101 ARG A O 1
ATOM 821 N N . LYS A 1 102 ? -2.050 5.279 11.612 1.00 92.69 102 LYS A N 1
ATOM 822 C CA . LYS A 1 102 ? -2.571 6.587 11.180 1.00 92.69 102 LYS A CA 1
ATOM 823 C C . LYS A 1 102 ? -2.740 6.700 9.664 1.00 92.69 102 LYS A C 1
ATOM 825 O O . LYS A 1 102 ? -3.688 7.339 9.225 1.00 92.69 102 LYS A O 1
ATOM 830 N N . GLU A 1 103 ? -1.843 6.117 8.869 1.00 92.38 103 GLU A N 1
ATOM 831 C CA . GLU A 1 103 ? -1.982 6.118 7.410 1.00 92.38 103 GLU A CA 1
ATOM 832 C C . GLU A 1 103 ? -3.057 5.135 6.941 1.00 92.38 103 GLU A C 1
ATOM 834 O O . GLU A 1 103 ? -3.850 5.494 6.077 1.00 92.38 103 GLU A O 1
ATOM 839 N N . VAL A 1 104 ? -3.125 3.943 7.542 1.00 93.75 104 VAL A N 1
ATOM 840 C CA . VAL A 1 104 ? -4.151 2.930 7.236 1.00 93.75 104 VAL A CA 1
ATOM 841 C C . VAL A 1 104 ? -5.551 3.465 7.574 1.00 93.75 104 VAL A C 1
ATOM 843 O O . VAL A 1 104 ? -6.411 3.536 6.704 1.00 93.75 104 VAL A O 1
ATOM 846 N N . GLU A 1 105 ? -5.766 3.985 8.788 1.00 92.75 105 GLU A N 1
ATOM 847 C CA . GLU A 1 105 ? -7.042 4.610 9.178 1.00 92.75 105 GLU A CA 1
ATOM 848 C C . GLU A 1 105 ? -7.409 5.815 8.285 1.00 92.75 105 GLU A C 1
ATOM 850 O O . GLU A 1 105 ? -8.587 6.027 7.991 1.00 92.75 105 GLU A O 1
ATOM 855 N N . ALA A 1 106 ? -6.427 6.599 7.820 1.00 91.00 106 ALA A N 1
ATOM 856 C CA . ALA A 1 106 ? -6.668 7.728 6.919 1.00 91.00 106 ALA A CA 1
ATOM 857 C C . ALA A 1 106 ? -7.054 7.293 5.496 1.00 91.00 106 ALA A C 1
ATOM 859 O O . ALA A 1 106 ? -7.906 7.941 4.890 1.00 91.00 106 ALA A O 1
ATOM 860 N N . ILE A 1 107 ? -6.462 6.212 4.974 1.00 91.69 107 ILE A N 1
ATOM 861 C CA . ILE A 1 107 ? -6.831 5.618 3.682 1.00 91.69 107 ILE A CA 1
ATOM 862 C C . ILE A 1 107 ? -8.266 5.088 3.752 1.00 91.69 107 ILE A C 1
ATOM 864 O O . ILE A 1 107 ? -9.105 5.494 2.942 1.00 91.69 107 ILE A O 1
ATOM 868 N N . ARG A 1 108 ? -8.574 4.268 4.763 1.00 91.38 108 ARG A N 1
ATOM 869 C CA . ARG A 1 108 ? -9.907 3.693 4.970 1.00 91.38 108 ARG A CA 1
ATOM 870 C C . ARG A 1 108 ? -11.002 4.741 5.124 1.00 91.38 108 ARG A C 1
ATOM 872 O O . ARG A 1 108 ? -12.099 4.560 4.620 1.00 91.38 108 ARG A O 1
ATOM 879 N N . LYS A 1 109 ? -10.718 5.856 5.805 1.00 91.75 109 LYS A N 1
ATOM 880 C CA . LYS A 1 109 ? -11.710 6.912 6.070 1.00 91.75 109 LYS A CA 1
ATOM 881 C C . LYS A 1 109 ? -12.180 7.660 4.813 1.00 91.75 109 LYS A C 1
ATOM 883 O O . LYS A 1 109 ? -13.262 8.242 4.843 1.00 91.75 109 LYS A O 1
ATOM 888 N N . ILE A 1 110 ? -11.373 7.710 3.749 1.00 88.94 110 ILE A N 1
ATOM 889 C CA . ILE A 1 110 ? -11.666 8.520 2.548 1.00 88.94 110 ILE A CA 1
ATOM 890 C C . ILE A 1 110 ? -12.055 7.694 1.313 1.00 88.94 110 ILE A C 1
ATOM 892 O O . ILE A 1 110 ? -12.414 8.273 0.281 1.00 88.94 110 ILE A O 1
ATOM 896 N N . ASN A 1 111 ? -11.982 6.367 1.408 1.00 90.19 111 ASN A N 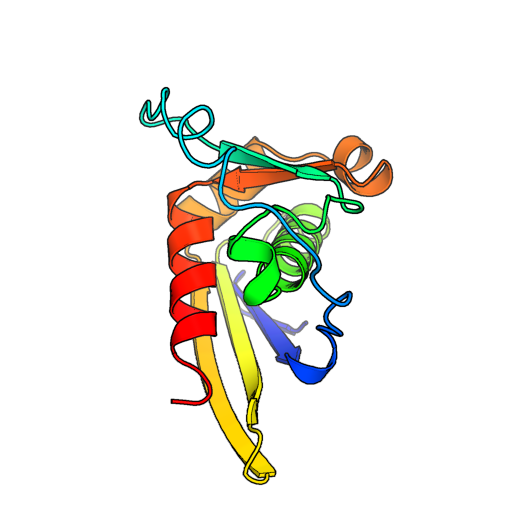1
ATOM 897 C CA . ASN A 1 111 ? -12.354 5.431 0.354 1.00 90.19 111 ASN A CA 1
ATOM 898 C C . ASN A 1 111 ? -13.510 4.543 0.813 1.00 90.19 111 ASN A C 1
ATOM 900 O O . ASN A 1 111 ? -13.640 4.231 1.992 1.00 90.19 111 ASN A O 1
ATOM 904 N N . ASP A 1 112 ? -14.291 4.080 -0.148 1.00 90.56 112 ASP A N 1
ATOM 905 C CA . ASP A 1 112 ? -15.334 3.084 0.034 1.00 90.56 112 ASP A CA 1
ATOM 906 C C . ASP A 1 112 ? -15.266 2.063 -1.112 1.00 90.56 112 ASP A C 1
ATOM 908 O O . ASP A 1 112 ? -14.520 2.230 -2.085 1.00 90.56 112 ASP A O 1
ATOM 912 N N . ILE A 1 113 ? -15.986 0.952 -0.954 1.00 89.62 113 ILE A N 1
ATOM 913 C CA . ILE A 1 113 ? -15.925 -0.171 -1.894 1.00 89.62 113 ILE A CA 1
ATOM 914 C C . ILE A 1 113 ? -16.608 0.188 -3.223 1.00 89.62 113 ILE A C 1
ATOM 916 O O . ILE A 1 113 ? -16.142 -0.265 -4.269 1.00 89.62 113 ILE A O 1
ATOM 920 N N . ASP A 1 114 ? -17.644 1.029 -3.209 1.00 88.19 114 ASP A N 1
ATOM 921 C CA . ASP A 1 114 ? -18.415 1.380 -4.404 1.00 88.19 114 ASP A CA 1
ATOM 922 C C . ASP A 1 114 ? -17.628 2.343 -5.310 1.00 88.19 114 ASP A C 1
ATOM 924 O O . ASP A 1 114 ? -17.496 2.068 -6.507 1.00 88.19 114 ASP A O 1
ATOM 928 N N . ASP A 1 115 ? -17.005 3.392 -4.744 1.00 84.62 115 ASP A N 1
ATOM 929 C CA . ASP A 1 115 ? -16.013 4.248 -5.424 1.00 84.62 115 ASP A CA 1
ATOM 930 C C . ASP A 1 115 ? -14.927 3.350 -6.059 1.00 84.62 115 ASP A C 1
ATOM 932 O O . ASP A 1 115 ? -14.667 3.439 -7.262 1.00 84.62 115 ASP A O 1
ATOM 936 N N . LEU A 1 116 ? -14.343 2.417 -5.289 1.00 86.19 116 LEU A N 1
ATOM 937 C CA . LEU A 1 116 ? -13.249 1.550 -5.749 1.00 86.19 116 LEU A CA 1
ATOM 938 C C . LEU A 1 116 ? -13.660 0.595 -6.885 1.00 86.19 116 LEU A C 1
ATOM 940 O O . LEU A 1 116 ? -12.864 0.366 -7.806 1.00 86.19 116 LEU A O 1
ATOM 944 N N . VAL A 1 117 ? -14.881 0.050 -6.849 1.00 83.38 117 VAL A N 1
ATOM 945 C CA . VAL A 1 117 ? -15.452 -0.806 -7.907 1.00 83.38 117 VAL A CA 1
ATOM 946 C C . VAL A 1 117 ? -15.792 0.012 -9.156 1.00 83.38 117 VAL A C 1
ATOM 948 O O . VAL A 1 117 ? -15.476 -0.426 -10.264 1.00 83.38 117 VAL A O 1
ATOM 951 N N . ALA A 1 118 ? -16.306 1.237 -9.000 1.00 82.56 118 ALA A N 1
ATOM 952 C CA . ALA A 1 118 ? -16.421 2.224 -10.082 1.00 82.56 118 ALA A CA 1
ATOM 953 C C . ALA A 1 118 ? -15.047 2.709 -10.603 1.00 82.56 118 ALA A C 1
ATOM 955 O O . ALA A 1 118 ? -14.951 3.413 -11.612 1.00 82.56 118 ALA A O 1
ATOM 956 N N . GLY A 1 119 ? -13.963 2.301 -9.940 1.00 78.19 119 GLY A N 1
ATOM 957 C CA . GLY A 1 119 ? -12.587 2.585 -10.306 1.00 78.19 119 GLY A CA 1
ATOM 958 C C . GLY A 1 119 ? -12.065 3.915 -9.769 1.00 78.19 119 GLY A C 1
ATOM 959 O O . GLY A 1 119 ? -10.953 4.293 -10.137 1.00 78.19 119 GLY A O 1
ATOM 960 N N . GLU A 1 120 ? -12.802 4.622 -8.923 1.00 81.38 120 GLU A N 1
ATOM 961 C CA . GLU A 1 120 ? -12.365 5.841 -8.243 1.00 81.38 120 GLU A CA 1
ATOM 962 C C . GLU A 1 120 ? -11.678 5.502 -6.916 1.00 81.38 120 GLU A C 1
ATOM 964 O O . GLU A 1 120 ? -12.061 4.573 -6.220 1.00 81.38 120 GLU A O 1
ATOM 969 N N . TYR A 1 121 ? -10.630 6.235 -6.553 1.00 84.56 121 TYR A N 1
ATOM 970 C CA . TYR A 1 121 ? -9.997 6.089 -5.241 1.00 84.56 121 TYR A CA 1
ATOM 971 C C . TYR A 1 121 ? -9.232 7.356 -4.865 1.00 84.56 121 TYR A C 1
ATOM 973 O O . TYR A 1 121 ? -8.997 8.240 -5.696 1.00 84.56 121 TYR A O 1
ATOM 981 N N . LYS A 1 122 ? -8.869 7.475 -3.592 1.00 85.06 122 LYS A N 1
ATOM 982 C CA . LYS A 1 122 ? -8.247 8.661 -3.008 1.00 85.06 122 LYS A CA 1
ATOM 983 C C . LYS A 1 122 ? -7.069 8.231 -2.136 1.00 85.06 122 LYS A C 1
ATOM 985 O O . LYS A 1 122 ? -7.241 7.447 -1.204 1.00 85.06 122 LYS A O 1
ATOM 990 N N . THR A 1 123 ? -5.887 8.777 -2.397 1.00 85.38 123 THR A N 1
ATOM 991 C CA . THR A 1 123 ? -4.695 8.530 -1.572 1.00 85.38 123 THR A CA 1
ATOM 992 C C . THR A 1 123 ? -4.435 9.761 -0.692 1.00 85.38 123 THR A C 1
ATOM 994 O O . THR A 1 123 ? -4.380 10.873 -1.226 1.00 85.38 123 THR A O 1
ATOM 997 N N . PRO A 1 124 ? -4.286 9.633 0.643 1.00 85.75 124 PRO A N 1
ATOM 998 C CA . PRO A 1 124 ? -3.862 10.751 1.485 1.00 85.75 124 PRO A CA 1
ATOM 999 C C . PRO A 1 124 ? -2.451 11.212 1.096 1.00 85.75 124 PRO A C 1
ATOM 1001 O O . PRO A 1 124 ? -1.566 10.372 0.924 1.00 85.75 124 PRO A O 1
ATOM 1004 N N . PHE A 1 125 ? -2.211 12.525 1.032 1.00 80.69 125 PHE A N 1
ATOM 1005 C CA . PHE A 1 125 ? -0.945 13.099 0.544 1.00 80.69 125 PHE A CA 1
ATOM 1006 C C . PHE A 1 125 ? 0.322 12.502 1.198 1.00 80.69 125 PHE A C 1
ATOM 1008 O O . PHE A 1 125 ? 1.308 12.227 0.520 1.00 80.69 125 PHE A O 1
ATOM 1015 N N . LEU A 1 126 ? 0.302 12.231 2.509 1.00 82.62 126 LEU A N 1
ATOM 1016 C CA . LEU A 1 126 ? 1.450 11.630 3.208 1.00 82.62 126 LEU A CA 1
ATOM 1017 C C . LEU A 1 126 ? 1.690 10.157 2.826 1.00 82.62 126 LEU A C 1
ATOM 1019 O O . LEU A 1 126 ? 2.839 9.721 2.744 1.00 82.62 126 LEU A O 1
ATOM 1023 N N . ALA A 1 12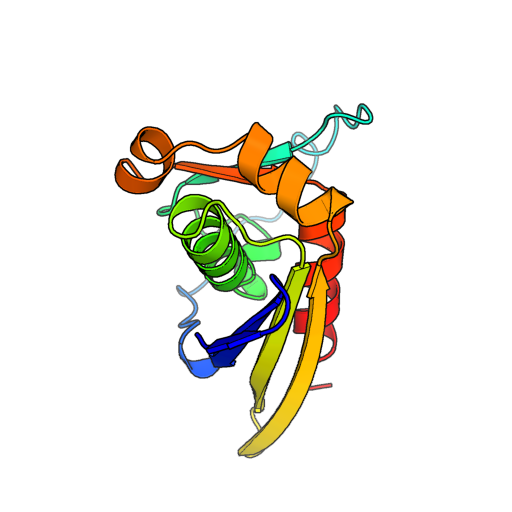7 ? 0.626 9.392 2.563 1.00 86.25 127 ALA A N 1
ATOM 1024 C CA . ALA A 1 127 ? 0.738 8.011 2.093 1.00 86.25 127 ALA A CA 1
ATOM 1025 C C . ALA A 1 127 ? 1.241 7.971 0.640 1.00 86.25 127 ALA A C 1
ATOM 1027 O O . ALA A 1 127 ? 2.147 7.204 0.323 1.00 86.25 127 ALA A O 1
ATOM 1028 N N . GLU A 1 128 ? 0.732 8.865 -0.209 1.00 84.81 128 GLU A N 1
ATOM 1029 C CA . GLU A 1 128 ? 1.194 9.087 -1.584 1.00 84.81 128 GLU A CA 1
ATOM 1030 C C . GLU A 1 128 ? 2.688 9.445 -1.636 1.00 84.81 128 GLU A C 1
ATOM 1032 O O . GLU A 1 128 ? 3.454 8.801 -2.354 1.00 84.81 128 GLU A O 1
ATOM 1037 N N . GLN A 1 129 ? 3.147 10.389 -0.804 1.00 83.81 129 GLN A N 1
ATOM 1038 C CA . GLN A 1 129 ? 4.569 10.734 -0.701 1.00 83.81 129 GLN A CA 1
ATOM 1039 C C . GLN A 1 129 ? 5.440 9.541 -0.286 1.00 83.81 129 GLN A C 1
ATOM 1041 O O . GLN A 1 129 ? 6.520 9.349 -0.856 1.00 83.81 129 GLN A O 1
ATOM 1046 N N . LYS A 1 130 ? 4.985 8.723 0.674 1.00 89.56 130 LYS A N 1
ATOM 1047 C CA . LYS A 1 130 ? 5.688 7.496 1.081 1.00 89.56 130 LYS A CA 1
ATOM 1048 C C . LYS A 1 130 ? 5.770 6.483 -0.063 1.00 89.56 130 LYS A C 1
ATOM 1050 O O . LYS A 1 130 ? 6.866 6.024 -0.368 1.00 89.56 130 LYS A O 1
ATOM 1055 N N . ILE A 1 131 ? 4.652 6.195 -0.733 1.00 88.50 131 ILE A N 1
ATOM 1056 C CA . ILE A 1 131 ? 4.583 5.287 -1.892 1.00 88.50 131 ILE A CA 1
ATOM 1057 C C . ILE A 1 131 ? 5.531 5.764 -3.004 1.00 88.50 131 ILE A C 1
ATOM 1059 O O . ILE A 1 131 ? 6.392 5.010 -3.459 1.00 88.50 131 ILE A O 1
ATOM 1063 N N . SER A 1 132 ? 5.429 7.041 -3.382 1.00 84.06 132 SER A N 1
ATOM 1064 C CA . SER A 1 132 ? 6.268 7.690 -4.396 1.00 84.06 132 SER A CA 1
ATOM 1065 C C . SER A 1 132 ? 7.759 7.573 -4.053 1.00 84.06 132 SER A C 1
ATOM 1067 O O . SER A 1 132 ? 8.568 7.229 -4.915 1.00 84.06 132 SER A O 1
ATOM 1069 N N . SER A 1 133 ? 8.130 7.783 -2.786 1.00 85.75 133 SER A N 1
ATOM 1070 C CA . SER A 1 133 ? 9.517 7.669 -2.310 1.00 85.75 133 SER A CA 1
ATOM 1071 C C . SER A 1 133 ? 10.025 6.225 -2.326 1.00 85.75 133 SER A C 1
ATOM 1073 O O . SER A 1 133 ? 11.117 5.972 -2.833 1.00 85.75 133 SER A O 1
ATOM 1075 N N . SER A 1 134 ? 9.227 5.262 -1.850 1.00 88.56 134 SER A N 1
ATOM 1076 C CA . SER A 1 134 ? 9.590 3.839 -1.855 1.00 88.56 134 SER A CA 1
ATOM 1077 C C . SER A 1 134 ? 9.762 3.270 -3.269 1.00 88.56 134 SER A C 1
ATOM 1079 O O . SER A 1 134 ? 10.587 2.375 -3.442 1.00 88.56 134 SER A O 1
ATOM 1081 N N . ILE A 1 135 ? 9.045 3.795 -4.272 1.00 83.88 135 ILE A N 1
ATOM 1082 C CA . ILE A 1 135 ? 9.200 3.406 -5.687 1.00 83.88 135 ILE A CA 1
ATOM 1083 C C . ILE A 1 135 ? 10.377 4.128 -6.357 1.00 83.88 135 ILE A C 1
ATOM 1085 O O . ILE A 1 135 ? 11.098 3.509 -7.140 1.00 83.88 135 ILE A O 1
ATOM 1089 N N . LYS A 1 136 ? 10.594 5.418 -6.062 1.00 79.38 136 LYS A N 1
ATOM 1090 C CA . LYS A 1 136 ? 11.759 6.182 -6.554 1.00 79.38 136 LYS A CA 1
ATOM 1091 C C . LYS A 1 136 ? 13.084 5.642 -6.021 1.00 79.38 136 LYS A C 1
ATOM 1093 O O . LYS A 1 136 ? 14.099 5.843 -6.668 1.00 79.38 136 LYS A O 1
ATOM 1098 N N . ALA A 1 137 ? 13.067 4.945 -4.884 1.00 77.88 137 ALA A N 1
ATOM 1099 C CA . ALA A 1 137 ? 14.234 4.284 -4.305 1.00 77.88 137 ALA A CA 1
ATOM 1100 C C . ALA A 1 137 ? 14.735 3.047 -5.091 1.00 77.88 137 ALA A C 1
ATOM 1102 O O . ALA A 1 137 ? 15.733 2.441 -4.705 1.00 77.88 137 ALA A O 1
ATOM 1103 N N . LEU A 1 138 ? 14.027 2.633 -6.147 1.00 81.06 138 LEU A N 1
ATOM 1104 C CA . LEU A 1 138 ? 14.316 1.437 -6.940 1.00 81.06 138 LEU A CA 1
ATOM 1105 C C . LEU A 1 138 ? 14.969 1.806 -8.275 1.00 81.06 138 LEU A C 1
ATOM 1107 O O . LEU A 1 138 ? 14.503 2.715 -8.958 1.00 81.06 138 LEU A O 1
ATOM 1111 N N . CYS A 1 139 ? 15.962 1.015 -8.690 1.00 74.06 139 CYS A N 1
ATOM 1112 C CA . CYS A 1 139 ? 16.678 1.171 -9.962 1.00 74.06 139 CYS A CA 1
ATOM 1113 C C . CYS A 1 139 ? 17.349 2.544 -10.167 1.00 74.06 139 CYS A C 1
ATOM 1115 O O . CYS A 1 139 ? 17.147 3.181 -11.202 1.00 74.06 139 CYS A O 1
ATOM 1117 N N . PHE A 1 140 ? 18.149 2.962 -9.180 1.00 65.06 140 PHE A N 1
ATOM 1118 C CA . PHE A 1 140 ? 19.184 3.991 -9.348 1.00 65.06 140 PHE A CA 1
ATOM 1119 C C . PHE A 1 140 ? 20.373 3.476 -10.176 1.00 65.06 140 PHE A C 1
ATOM 1121 O O . PHE A 1 140 ? 20.651 2.255 -10.094 1.00 65.06 140 PHE A O 1
#

Foldseek 3Di:
DDADPLEAEDEAEQVVLDADDADDDPPPPPPPPPDDDQADKDKDFQDDDSPDPLSVLSLVVVLLVLLVVLAVRPSHFKYKYWYWYQEPVRDIDIFIFIDGNVQSVSQNVQDHPVCVVSRIGIHRPVSSVRSSVRSVVTHD

Sequence (140 aa):
MIIEDNTGYFTDDKRSYTEMSSQVSSSDKASSFINKDMNSFTKRRSFKNLNDLESKFGSYFLEKKIIQADLFQTDLKNLVIEIIATCNNGNTTKSKLFLYRKEVEAIRKINDIDDLVAGEYKTPFLAEQKISSSIKALCF

pLDDT: mean 74.99, std 20.39, range [33.53, 96.56]